Protein AF-A0A972TXP5-F1 (afdb_monomer_lite)

Sequence (53 aa):
MSAFRGQYYHTIDEKGRIIFPAKLREMFKEKKDKRLVVTNLDNYLLVLPYEEW

Foldseek 3Di:
DLDPDDDDDFDQDPVRDTDDDPSVQVVLVPDPQNDWDWDDDPPDIDIDGPVVD

Secondary structure (DSSP, 8-state):
----------PPPTTS-----HHHHHHHHTSS---EEEEEETTEEEEEEGGG-

pLDDT: mean 84.65, std 9.71, range [45.59, 97.0]

Radius of gyration: 12.24 Å; chains: 1; bounding box: 25×26×31 Å

Structure (mmCIF, N/CA/C/O backbone):
data_AF-A0A972TXP5-F1
#
_entry.id   AF-A0A972TXP5-F1
#
loop_
_atom_site.group_PDB
_atom_site.id
_atom_site.type_symbol
_atom_site.label_atom_id
_atom_site.label_alt_id
_atom_site.label_comp_id
_atom_site.label_asym_id
_atom_site.label_entity_id
_atom_site.label_seq_id
_atom_site.pdbx_PDB_ins_code
_atom_site.Cartn_x
_atom_site.Cartn_y
_atom_site.Cartn_z
_atom_site.occupancy
_atom_site.B_iso_or_equiv
_atom_site.auth_seq_id
_atom_site.auth_comp_id
_atom_site.auth_asym_id
_atom_site.auth_atom_id
_atom_site.pdbx_PDB_model_num
ATOM 1 N N . MET A 1 1 ? -0.455 -17.220 -14.921 1.00 45.59 1 MET A N 1
ATOM 2 C CA . MET A 1 1 ? -1.193 -15.943 -15.009 1.00 45.59 1 MET A CA 1
ATOM 3 C C . MET A 1 1 ? -1.415 -15.430 -13.595 1.00 45.59 1 MET A C 1
ATOM 5 O O . MET A 1 1 ? -2.212 -16.017 -12.873 1.00 45.59 1 MET A O 1
ATOM 9 N N . SER A 1 2 ? -0.665 -14.417 -13.165 1.00 56.81 2 SER A N 1
ATOM 10 C CA . SER A 1 2 ? -0.925 -13.711 -11.907 1.00 56.81 2 SER A CA 1
ATOM 11 C C . SER A 1 2 ? -2.119 -12.777 -12.133 1.00 56.81 2 SER A C 1
ATOM 13 O O . SER A 1 2 ? -2.087 -11.898 -12.987 1.00 56.81 2 SER A O 1
ATOM 15 N N . ALA A 1 3 ? -3.233 -13.024 -11.445 1.00 65.50 3 ALA A N 1
ATOM 16 C CA . ALA A 1 3 ? -4.409 -12.165 -11.538 1.00 65.50 3 ALA A CA 1
ATOM 17 C C . ALA A 1 3 ? -4.329 -11.071 -10.464 1.00 65.50 3 ALA A C 1
ATOM 19 O O . ALA A 1 3 ? -4.124 -11.387 -9.291 1.00 65.50 3 ALA A O 1
ATOM 20 N N . PHE A 1 4 ? -4.552 -9.807 -10.843 1.00 72.19 4 PHE A N 1
ATOM 21 C CA . PHE A 1 4 ? -4.717 -8.694 -9.900 1.00 72.19 4 PHE A CA 1
ATOM 22 C C . PHE A 1 4 ? -6.083 -8.807 -9.208 1.00 72.19 4 PHE A C 1
ATOM 24 O O . PHE A 1 4 ? -7.064 -8.176 -9.598 1.00 72.19 4 PHE A O 1
ATOM 31 N N . ARG A 1 5 ? -6.189 -9.717 -8.238 1.00 80.25 5 ARG A N 1
ATOM 32 C CA . ARG A 1 5 ? -7.428 -10.003 -7.507 1.00 80.25 5 ARG A CA 1
ATOM 33 C C . ARG A 1 5 ? -7.143 -10.177 -6.022 1.00 80.25 5 ARG A C 1
ATOM 35 O O . ARG A 1 5 ? -6.155 -10.792 -5.629 1.00 80.25 5 ARG A O 1
ATOM 42 N N . GLY A 1 6 ? -8.046 -9.656 -5.204 1.00 84.25 6 GLY A N 1
ATOM 43 C CA . GLY A 1 6 ? -8.000 -9.772 -3.753 1.00 84.25 6 GLY A CA 1
ATOM 44 C C . GLY A 1 6 ? -8.571 -8.532 -3.083 1.00 84.25 6 GLY A C 1
ATOM 45 O O . GLY A 1 6 ? -8.522 -7.440 -3.641 1.00 84.25 6 GLY A O 1
ATOM 46 N N . GLN A 1 7 ? -9.108 -8.716 -1.885 1.00 88.31 7 GLN A N 1
ATOM 47 C CA . GLN A 1 7 ? -9.503 -7.633 -0.994 1.00 88.31 7 GLN A CA 1
ATOM 48 C C . GLN A 1 7 ? -8.649 -7.748 0.264 1.00 88.31 7 GLN A C 1
ATOM 50 O O . GLN A 1 7 ? -8.476 -8.843 0.800 1.00 88.31 7 GLN A O 1
ATOM 55 N N . TYR A 1 8 ? -8.079 -6.628 0.695 1.00 88.62 8 TYR A N 1
ATOM 56 C CA . TYR A 1 8 ? -7.179 -6.569 1.838 1.00 88.62 8 TYR A CA 1
ATOM 57 C C . TYR A 1 8 ? -7.639 -5.440 2.754 1.00 88.62 8 TYR A C 1
ATOM 59 O O . TYR A 1 8 ? -7.805 -4.308 2.304 1.00 88.62 8 TYR A O 1
ATOM 67 N N . TYR A 1 9 ? -7.842 -5.752 4.030 1.00 90.44 9 TYR A N 1
ATOM 68 C CA . TYR A 1 9 ? -8.188 -4.762 5.042 1.00 90.44 9 TYR A CA 1
ATOM 69 C C . TYR A 1 9 ? -6.910 -4.276 5.721 1.00 90.44 9 TYR A C 1
ATOM 71 O O . TYR A 1 9 ? -6.122 -5.078 6.223 1.00 90.44 9 TYR A O 1
ATOM 79 N N . HIS A 1 10 ? -6.715 -2.961 5.730 1.00 88.75 10 HIS A N 1
ATOM 80 C CA . HIS A 1 10 ? -5.576 -2.303 6.355 1.00 88.75 10 HIS A CA 1
ATOM 81 C C . HIS A 1 10 ? -6.065 -1.166 7.239 1.00 88.75 10 HIS A C 1
ATOM 83 O O . HIS A 1 10 ? -7.047 -0.498 6.923 1.00 88.75 10 HIS A O 1
ATOM 89 N N . THR A 1 11 ? -5.354 -0.935 8.334 1.00 93.50 11 THR A N 1
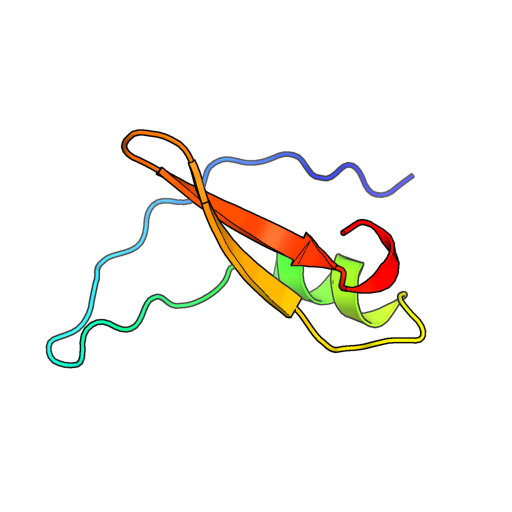ATOM 90 C CA . THR A 1 11 ? -5.499 0.284 9.121 1.00 93.50 11 THR A CA 1
ATOM 91 C C . THR A 1 11 ? -4.612 1.379 8.536 1.00 93.50 11 THR A C 1
ATOM 93 O O . THR A 1 11 ? -3.562 1.104 7.947 1.00 93.50 11 THR A O 1
ATOM 96 N N . ILE A 1 12 ? -5.057 2.623 8.684 1.00 93.69 12 ILE A N 1
ATOM 97 C CA . ILE A 1 12 ? -4.258 3.809 8.381 1.00 93.69 12 ILE A CA 1
ATOM 98 C C . ILE A 1 12 ? -3.511 4.167 9.663 1.00 93.69 12 ILE A C 1
ATOM 100 O O . ILE A 1 12 ? -4.126 4.258 10.726 1.00 93.69 12 ILE A O 1
ATOM 104 N N . ASP A 1 13 ? -2.191 4.313 9.579 1.00 95.19 13 ASP A N 1
ATOM 105 C CA . ASP A 1 13 ? -1.397 4.722 10.737 1.00 95.19 13 ASP A CA 1
ATOM 106 C C . ASP A 1 13 ? -1.530 6.228 11.031 1.00 95.19 13 ASP A C 1
ATOM 108 O O . ASP A 1 13 ? -2.087 6.993 10.245 1.00 95.19 13 ASP A O 1
ATOM 112 N N . GLU A 1 14 ? -0.979 6.679 12.159 1.00 96.81 14 GLU A N 1
ATOM 113 C CA . GLU A 1 14 ? -1.020 8.089 12.591 1.00 96.81 14 GLU A CA 1
ATOM 114 C C . GLU A 1 14 ? -0.400 9.071 11.582 1.00 96.81 14 GLU A C 1
ATOM 116 O O . GLU A 1 14 ? -0.629 10.275 11.655 1.00 96.81 14 GLU A O 1
ATOM 121 N N . LYS A 1 15 ? 0.397 8.570 10.632 1.00 97.00 15 LYS A N 1
ATOM 122 C CA . LYS A 1 15 ? 1.055 9.362 9.589 1.00 97.00 15 LYS A CA 1
ATOM 123 C C . LYS A 1 15 ? 0.313 9.296 8.254 1.00 97.00 15 LYS A C 1
ATOM 125 O O . LYS A 1 15 ? 0.848 9.757 7.248 1.00 97.00 15 LYS A O 1
ATOM 130 N N . GLY A 1 16 ? -0.883 8.709 8.221 1.00 91.00 16 GLY A N 1
ATOM 131 C CA . GLY A 1 16 ? -1.680 8.578 7.005 1.00 91.00 16 GLY A CA 1
ATOM 132 C C . GLY A 1 16 ? -1.154 7.519 6.034 1.00 91.00 16 GLY A C 1
ATOM 133 O O . GLY A 1 16 ? -1.463 7.576 4.846 1.00 91.00 16 GLY A O 1
ATOM 134 N N . ARG A 1 17 ? -0.330 6.567 6.490 1.00 92.50 17 ARG A N 1
ATOM 135 C CA . ARG A 1 17 ? 0.242 5.525 5.627 1.00 92.50 17 ARG A CA 1
ATOM 136 C C . ARG A 1 17 ? -0.588 4.252 5.692 1.00 92.50 17 ARG A C 1
ATOM 138 O O . ARG A 1 17 ? -1.114 3.883 6.740 1.00 92.50 17 ARG A O 1
ATOM 145 N N . ILE A 1 18 ? -0.609 3.540 4.570 1.00 91.31 18 ILE A N 1
ATOM 146 C CA . ILE A 1 18 ? -1.141 2.182 4.468 1.00 91.31 18 ILE A CA 1
ATOM 147 C C . ILE A 1 18 ? -0.018 1.214 4.108 1.00 91.31 18 ILE A C 1
ATOM 149 O O . ILE A 1 18 ? 0.875 1.528 3.316 1.00 91.31 18 ILE A O 1
ATOM 153 N N . ILE A 1 19 ? -0.061 0.012 4.676 1.00 90.31 19 ILE A N 1
ATOM 154 C CA . ILE A 1 19 ? 0.871 -1.048 4.291 1.00 90.31 19 ILE A CA 1
ATOM 155 C C . ILE A 1 19 ? 0.359 -1.682 3.005 1.00 90.31 19 ILE A C 1
ATOM 157 O O . ILE A 1 19 ? -0.644 -2.387 3.009 1.00 90.31 19 ILE A O 1
ATOM 161 N N . PHE A 1 20 ? 1.077 -1.476 1.905 1.00 87.00 20 PHE A N 1
ATOM 162 C CA . PHE A 1 20 ? 0.679 -2.059 0.631 1.00 87.00 20 PHE A CA 1
ATOM 163 C C . PHE A 1 20 ? 0.850 -3.600 0.633 1.00 87.00 20 PHE A C 1
ATOM 165 O O . PHE A 1 20 ? 1.942 -4.096 0.979 1.00 87.00 20 PHE A O 1
ATOM 172 N N . PRO A 1 21 ? -0.181 -4.381 0.238 1.00 87.56 21 PRO A N 1
ATOM 173 C CA . PRO A 1 21 ? -0.148 -5.843 0.270 1.00 87.56 21 PRO A CA 1
ATOM 174 C C . PRO A 1 21 ? 1.058 -6.440 -0.464 1.00 87.56 21 PRO A C 1
ATOM 176 O O . PRO A 1 21 ? 1.353 -6.081 -1.603 1.00 87.56 21 PRO A O 1
ATOM 179 N N . ALA A 1 22 ? 1.747 -7.397 0.166 1.00 85.94 22 ALA A N 1
ATOM 180 C CA . ALA A 1 22 ? 2.948 -8.018 -0.402 1.00 85.94 22 ALA A CA 1
ATOM 181 C C . ALA A 1 22 ? 2.687 -8.711 -1.753 1.00 85.94 22 ALA A C 1
ATOM 183 O O . ALA A 1 22 ? 3.471 -8.527 -2.679 1.00 85.94 22 ALA A O 1
ATOM 184 N N . LYS A 1 23 ? 1.552 -9.412 -1.892 1.00 83.12 23 LYS A N 1
ATOM 185 C CA . LYS A 1 23 ? 1.153 -10.079 -3.146 1.00 83.12 23 LYS A CA 1
ATOM 186 C C . LYS A 1 23 ? 1.006 -9.105 -4.316 1.00 83.12 23 LYS A C 1
ATOM 188 O O . LYS A 1 23 ? 1.384 -9.422 -5.436 1.00 83.12 23 LYS A O 1
ATOM 193 N N . LEU A 1 24 ? 0.490 -7.900 -4.057 1.00 80.75 24 LEU A N 1
ATOM 194 C CA . LEU A 1 24 ? 0.360 -6.879 -5.096 1.00 80.75 24 LEU A CA 1
ATOM 195 C C . LEU A 1 24 ? 1.727 -6.291 -5.464 1.00 80.75 24 LEU A C 1
ATOM 197 O O . LEU A 1 24 ? 1.972 -6.022 -6.633 1.00 80.75 24 LEU A O 1
ATOM 201 N N . ARG A 1 25 ? 2.658 -6.156 -4.504 1.00 82.00 25 ARG A N 1
ATOM 202 C CA . ARG A 1 25 ? 4.032 -5.691 -4.785 1.00 82.00 25 ARG A CA 1
ATOM 203 C C . ARG A 1 25 ? 4.760 -6.584 -5.779 1.00 82.00 25 ARG A C 1
ATOM 205 O O . ARG A 1 25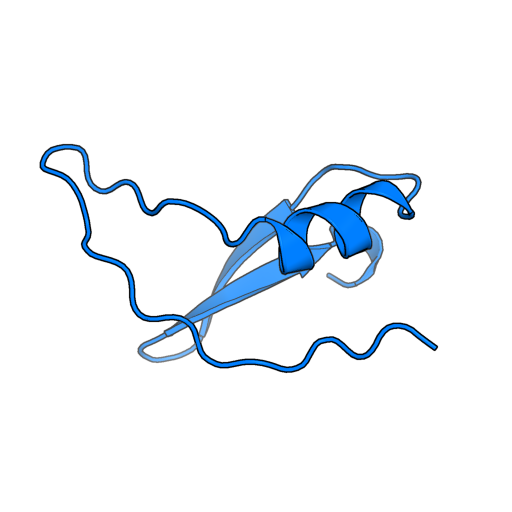 ? 5.516 -6.066 -6.590 1.00 82.00 25 ARG A O 1
ATOM 212 N N . GLU A 1 26 ? 4.564 -7.898 -5.708 1.00 82.12 26 GLU A N 1
ATOM 213 C CA . GLU A 1 26 ? 5.205 -8.845 -6.630 1.00 82.12 26 GLU A CA 1
ATOM 214 C C . GLU A 1 26 ? 4.797 -8.595 -8.079 1.00 82.12 26 GLU A C 1
ATOM 216 O O . GLU A 1 26 ? 5.657 -8.584 -8.951 1.00 82.12 26 GLU A O 1
ATOM 221 N N . MET A 1 27 ? 3.533 -8.251 -8.319 1.00 75.31 27 MET A N 1
ATOM 222 C CA . MET A 1 27 ? 3.059 -7.908 -9.659 1.00 75.31 27 MET A CA 1
ATOM 223 C C . MET A 1 27 ? 3.726 -6.654 -10.234 1.00 75.31 27 MET A C 1
ATOM 225 O O . MET A 1 27 ? 4.007 -6.595 -11.427 1.00 75.31 27 MET A O 1
ATOM 229 N N . PHE A 1 28 ? 4.032 -5.661 -9.397 1.00 75.56 28 PHE A N 1
ATOM 230 C CA . PHE A 1 28 ? 4.755 -4.467 -9.846 1.00 75.56 28 PHE A CA 1
ATOM 231 C C . PHE A 1 28 ? 6.259 -4.705 -10.017 1.00 75.56 28 PHE A C 1
ATOM 233 O O . PHE A 1 28 ? 6.911 -3.940 -10.721 1.00 75.56 28 PHE A O 1
ATOM 240 N N . LYS A 1 29 ? 6.837 -5.755 -9.414 1.00 76.88 29 LYS A N 1
ATOM 241 C CA . LYS A 1 29 ? 8.257 -6.096 -9.625 1.00 76.88 29 LYS A CA 1
ATOM 242 C C . LYS A 1 29 ? 8.537 -6.579 -11.047 1.00 76.88 29 LYS A C 1
ATOM 244 O O . LYS A 1 29 ? 9.666 -6.436 -11.503 1.00 76.88 29 LYS A O 1
ATOM 249 N N . GLU A 1 30 ? 7.540 -7.154 -11.713 1.00 74.81 30 GLU A N 1
ATOM 250 C CA . GLU A 1 30 ? 7.650 -7.636 -13.095 1.00 74.81 30 GLU A CA 1
ATOM 251 C C . GLU A 1 30 ? 7.622 -6.488 -14.121 1.00 74.81 30 GLU A C 1
ATOM 253 O O . GLU A 1 30 ? 8.049 -6.666 -15.262 1.00 74.81 30 GLU A O 1
ATOM 258 N N . LYS A 1 31 ? 7.158 -5.295 -13.723 1.00 74.00 31 LYS A N 1
ATOM 259 C CA . LYS A 1 31 ? 7.098 -4.108 -14.584 1.00 74.00 31 LYS A CA 1
ATOM 260 C C . LYS A 1 31 ? 8.476 -3.441 -14.676 1.00 74.0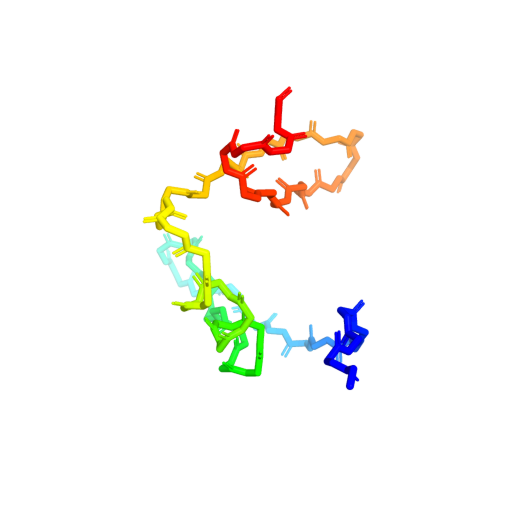0 31 LYS A C 1
ATOM 262 O O . LYS A 1 31 ? 9.205 -3.344 -13.687 1.00 74.00 31 LYS A O 1
ATOM 267 N N . LYS A 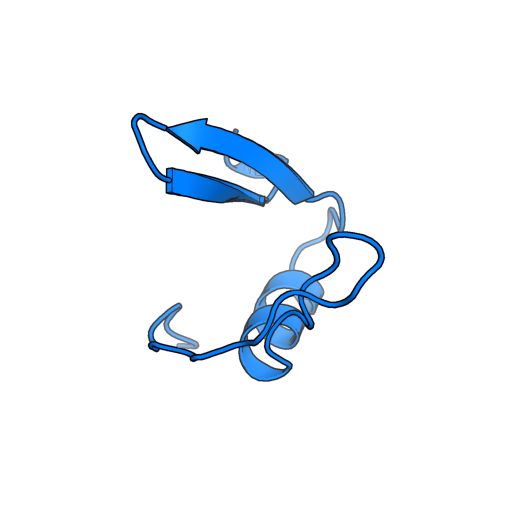1 32 ? 8.838 -2.966 -15.876 1.00 73.94 32 LYS A N 1
ATOM 268 C CA . LYS A 1 32 ? 10.113 -2.261 -16.112 1.00 73.94 32 LYS A CA 1
ATOM 269 C C . LYS A 1 32 ? 10.153 -0.929 -15.371 1.00 73.94 32 LYS A C 1
ATOM 271 O O . LYS A 1 32 ? 11.176 -0.582 -14.782 1.00 73.94 32 LYS A O 1
ATOM 276 N N . ASP A 1 33 ? 9.034 -0.213 -15.384 1.00 79.25 33 ASP A N 1
ATOM 277 C CA . ASP A 1 33 ? 8.853 1.006 -14.614 1.00 79.25 33 ASP A CA 1
ATOM 278 C C . ASP A 1 33 ? 8.246 0.697 -13.239 1.00 79.25 33 ASP A C 1
ATOM 280 O O . ASP A 1 33 ? 7.162 0.125 -13.128 1.00 79.25 33 ASP A O 1
ATOM 284 N N . LYS A 1 34 ? 8.960 1.084 -12.179 1.00 78.38 34 LYS A N 1
ATOM 285 C CA . LYS A 1 34 ? 8.542 0.884 -10.781 1.00 78.38 34 LYS A CA 1
ATOM 286 C C . LYS A 1 34 ? 7.723 2.052 -10.236 1.00 78.38 34 LYS A C 1
ATOM 288 O O . LYS A 1 34 ? 7.339 2.028 -9.065 1.00 78.38 34 LYS A O 1
ATOM 293 N N . ARG A 1 35 ? 7.505 3.096 -11.038 1.00 85.25 35 ARG A N 1
ATOM 294 C CA . ARG A 1 35 ? 6.672 4.232 -10.651 1.00 85.25 35 ARG A CA 1
ATOM 295 C C . ARG A 1 35 ? 5.213 3.800 -10.596 1.00 85.25 35 ARG A C 1
ATOM 297 O O . ARG A 1 35 ? 4.690 3.167 -11.513 1.00 85.25 35 ARG A O 1
ATOM 304 N N . LEU A 1 36 ? 4.567 4.188 -9.504 1.00 86.31 36 LEU A N 1
ATOM 305 C CA . LEU A 1 36 ? 3.131 4.069 -9.320 1.00 86.31 36 LEU A CA 1
ATOM 306 C C . LEU A 1 36 ? 2.525 5.462 -9.384 1.00 86.31 36 LEU A C 1
ATOM 308 O O . LEU A 1 36 ? 3.055 6.402 -8.789 1.00 86.31 36 LEU A O 1
ATOM 312 N N . VAL A 1 37 ? 1.405 5.571 -10.084 1.00 90.12 37 VAL A N 1
ATOM 313 C CA . VAL A 1 37 ? 0.547 6.747 -10.058 1.00 90.12 37 VAL A CA 1
ATOM 314 C C . VAL A 1 37 ? -0.557 6.469 -9.053 1.00 90.12 37 VAL A C 1
ATOM 316 O O . VAL A 1 37 ? -1.231 5.442 -9.129 1.00 90.12 37 VAL A O 1
ATOM 319 N N . VAL A 1 38 ? -0.715 7.376 -8.092 1.00 91.56 38 VAL A N 1
ATOM 320 C CA . VAL A 1 38 ? -1.834 7.376 -7.149 1.00 91.56 38 VAL A CA 1
ATOM 321 C C . VAL A 1 38 ? -2.679 8.598 -7.467 1.00 91.56 38 VAL A C 1
ATOM 323 O O . VAL A 1 38 ? -2.171 9.716 -7.427 1.00 91.56 38 VAL A O 1
ATOM 326 N N . THR A 1 39 ? -3.948 8.382 -7.791 1.00 93.06 39 THR A N 1
ATOM 327 C CA . THR A 1 39 ? -4.904 9.451 -8.092 1.00 93.06 39 THR A CA 1
ATOM 328 C C . THR A 1 39 ? -6.224 9.216 -7.365 1.00 93.06 39 THR A C 1
ATOM 330 O O . THR A 1 39 ? -6.474 8.133 -6.834 1.00 93.06 39 THR A O 1
ATOM 333 N N . ASN A 1 40 ? -7.083 10.227 -7.340 1.00 94.44 40 ASN A N 1
ATOM 334 C CA . ASN A 1 40 ? -8.450 10.111 -6.860 1.00 94.44 40 ASN A CA 1
ATOM 335 C C . ASN A 1 40 ? -9.400 9.718 -8.003 1.00 94.44 40 ASN A C 1
ATOM 337 O O . ASN A 1 40 ? -9.293 10.218 -9.121 1.00 94.44 40 ASN A O 1
ATOM 341 N N . LEU A 1 41 ? -10.357 8.847 -7.696 1.00 94.06 41 LEU A N 1
ATOM 342 C CA . LEU A 1 41 ? -11.503 8.535 -8.543 1.00 94.06 41 LEU A CA 1
ATOM 343 C C . LEU A 1 41 ? -12.738 8.474 -7.642 1.00 94.06 41 LEU A C 1
ATOM 345 O O . LEU A 1 41 ? -12.865 7.564 -6.821 1.00 94.06 41 LEU A O 1
ATOM 349 N N . ASP A 1 42 ? -13.616 9.466 -7.768 1.00 93.06 42 ASP A N 1
ATOM 350 C CA . ASP A 1 42 ? -14.759 9.680 -6.875 1.00 93.06 42 ASP A CA 1
ATOM 351 C C . ASP A 1 42 ? -14.351 9.634 -5.388 1.00 93.06 42 ASP A C 1
ATOM 353 O O . ASP A 1 42 ? -13.581 10.474 -4.923 1.00 93.06 42 ASP A O 1
ATOM 357 N N . ASN A 1 43 ? -14.837 8.631 -4.648 1.00 91.75 43 ASN A N 1
ATOM 358 C CA . ASN A 1 43 ? -14.582 8.426 -3.220 1.00 91.75 43 ASN A CA 1
ATOM 359 C C . ASN A 1 43 ? -13.464 7.405 -2.942 1.00 91.75 43 ASN A C 1
ATOM 361 O O . ASN A 1 43 ? -13.348 6.902 -1.823 1.00 91.75 43 ASN A O 1
ATOM 365 N N . TYR A 1 44 ? -12.657 7.069 -3.950 1.00 92.31 44 TYR A N 1
ATOM 366 C CA . TYR A 1 44 ? -11.604 6.063 -3.856 1.00 92.31 44 TYR A CA 1
ATOM 367 C C . TYR A 1 44 ? -10.255 6.608 -4.319 1.00 92.31 44 TYR A C 1
ATOM 369 O O . TYR A 1 44 ? -10.159 7.530 -5.129 1.00 92.31 44 TYR A O 1
ATOM 377 N N . LEU A 1 45 ? -9.191 5.983 -3.817 1.00 91.25 45 LEU A N 1
ATOM 378 C CA . LEU A 1 45 ? -7.855 6.130 -4.379 1.00 91.25 45 LEU A CA 1
ATOM 379 C C . LEU A 1 45 ? -7.629 5.026 -5.406 1.00 91.25 45 LEU A C 1
ATOM 381 O O . LEU A 1 45 ? -7.782 3.841 -5.103 1.00 91.25 45 LEU A O 1
ATOM 385 N N . LEU A 1 46 ? -7.239 5.427 -6.609 1.00 91.38 46 LEU A N 1
ATOM 386 C CA . LEU A 1 46 ? -6.845 4.536 -7.685 1.00 91.38 46 LEU A CA 1
ATOM 387 C C . LEU A 1 46 ? -5.317 4.499 -7.766 1.00 91.38 46 LEU A C 1
ATOM 389 O O . LEU A 1 46 ? -4.660 5.540 -7.745 1.00 91.38 46 LEU A O 1
ATOM 393 N N . VAL A 1 47 ? -4.755 3.293 -7.851 1.00 88.75 47 VAL A N 1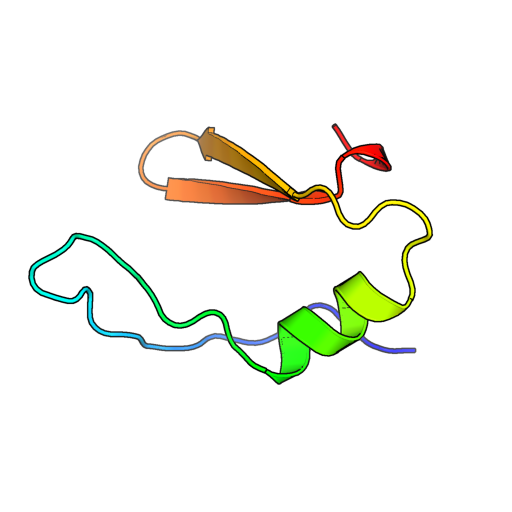
ATOM 394 C CA . VAL A 1 47 ? -3.308 3.072 -7.957 1.00 88.75 47 VAL A CA 1
ATOM 395 C C . VAL A 1 47 ? -3.022 2.268 -9.212 1.00 88.75 47 VAL A C 1
ATOM 397 O O . VAL A 1 47 ? -3.541 1.163 -9.360 1.00 88.75 47 VAL A O 1
ATOM 400 N N . LEU A 1 48 ? -2.187 2.813 -10.092 1.00 86.75 48 LEU A N 1
ATOM 401 C CA . LEU A 1 48 ? -1.886 2.249 -11.407 1.00 86.75 48 LEU A CA 1
ATOM 402 C C . LEU A 1 48 ? -0.369 2.270 -11.662 1.00 86.75 48 LEU A C 1
ATOM 404 O O . LEU A 1 48 ? 0.325 3.158 -11.152 1.00 86.75 48 LEU A O 1
ATOM 408 N N . PRO A 1 49 ? 0.182 1.330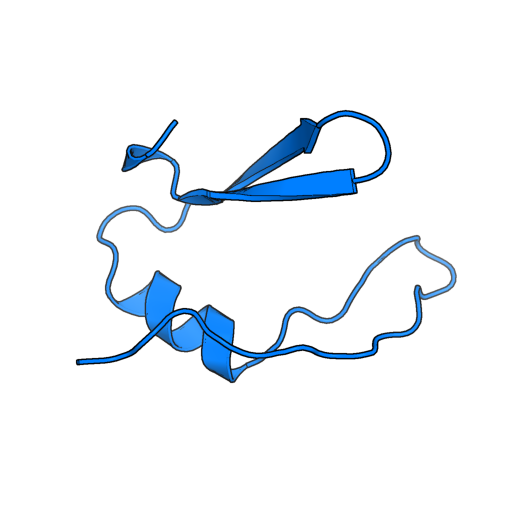 -12.449 1.00 85.88 49 PRO A N 1
ATOM 409 C CA . PRO A 1 49 ? 1.509 1.501 -13.032 1.00 85.88 49 PRO A CA 1
ATOM 410 C C . PRO A 1 49 ? 1.557 2.755 -13.910 1.00 85.88 49 PRO A C 1
ATOM 412 O O . PRO A 1 49 ? 0.588 3.054 -14.602 1.00 85.88 49 PRO A O 1
ATOM 415 N N . TYR A 1 50 ? 2.704 3.435 -13.952 1.00 85.69 50 TYR A N 1
ATOM 416 C CA . TYR A 1 50 ? 2.878 4.621 -14.800 1.00 85.69 50 TYR A CA 1
ATOM 417 C C . TYR A 1 50 ? 2.606 4.362 -16.292 1.00 85.69 50 TYR A C 1
ATOM 419 O O . TYR A 1 50 ? 2.088 5.231 -16.973 1.00 85.69 50 TYR A O 1
ATOM 427 N N . GLU A 1 51 ? 2.920 3.166 -16.796 1.00 84.44 51 GLU A N 1
ATOM 428 C CA . GLU A 1 51 ? 2.697 2.790 -18.203 1.00 84.44 51 GLU A CA 1
ATOM 429 C C . GLU A 1 51 ? 1.213 2.654 -18.593 1.00 84.44 51 GLU A C 1
ATOM 431 O O . GLU A 1 51 ? 0.905 2.617 -19.780 1.00 84.44 51 GLU A O 1
ATOM 436 N N . GLU A 1 52 ? 0.310 2.510 -17.618 1.00 81.69 52 GLU A N 1
ATOM 437 C CA . GLU A 1 52 ? -1.137 2.354 -17.845 1.00 81.69 52 GLU A CA 1
ATOM 438 C C . GLU A 1 52 ? -1.926 3.649 -17.593 1.00 81.69 52 GLU A C 1
ATOM 440 O O . GLU A 1 52 ? -3.151 3.648 -17.717 1.00 81.69 52 GLU A O 1
ATOM 445 N N . TRP A 1 53 ? -1.234 4.728 -17.219 1.00 79.94 53 TRP A N 1
ATOM 446 C CA . TRP A 1 53 ? -1.790 6.075 -17.131 1.00 79.94 53 TRP A CA 1
ATOM 447 C C . TRP A 1 53 ? -1.689 6.781 -18.484 1.00 79.94 53 TRP A C 1
ATOM 449 O O . TRP A 1 53 ? -2.715 7.341 -18.929 1.00 79.94 53 TRP A O 1
#